Protein AF-A0A847ATD4-F1 (afdb_monomer_lite)

Sequence (66 aa):
MLCNECGKNEANVHVTYIINGKKTESHLCEECAKKNKSILNSSFSMENLFSAMLNNSFNNKTYLPA

Secondary structure (DSSP, 8-state):
-B-TTTSSSB--EEEEEEETTEEEEEEE-HHHHHHHHHHHHTT--HHHHHHHHHHHHH--------

pLDDT: mean 79.08, std 15.24, range [46.72, 96.44]

Foldseek 3Di:
DAFPPPRPDFFPDWDWDQDPNDIDIGGHDPVVVVVCVVVVVVPDDVVVVVVVVVCVVPPPPPPDDD

Structure (mmCIF, N/CA/C/O backbone):
data_AF-A0A847ATD4-F1
#
_entry.id   AF-A0A847ATD4-F1
#
loop_
_atom_site.group_PDB
_atom_site.id
_atom_site.type_symbol
_atom_site.label_atom_id
_atom_site.label_alt_id
_atom_site.label_comp_id
_atom_site.label_asym_id
_atom_site.label_entity_id
_atom_site.label_seq_id
_atom_site.pdbx_PDB_ins_code
_atom_site.Cartn_x
_atom_site.Cartn_y
_atom_site.Cartn_z
_atom_site.occupancy
_atom_site.B_iso_or_equiv
_atom_site.auth_seq_id
_atom_site.auth_comp_id
_atom_site.auth_asym_id
_atom_site.auth_atom_id
_atom_site.pdbx_PDB_model_num
ATOM 1 N N . MET A 1 1 ? -16.524 -1.531 1.932 1.00 84.00 1 MET A N 1
ATOM 2 C CA . MET A 1 1 ? -15.724 -2.752 1.640 1.00 84.00 1 MET A CA 1
ATOM 3 C C . MET A 1 1 ? -14.763 -2.945 2.800 1.00 84.00 1 MET A C 1
ATOM 5 O O . MET A 1 1 ? -14.281 -1.935 3.296 1.00 84.00 1 MET A O 1
ATOM 9 N N . LEU A 1 2 ? -14.507 -4.167 3.269 1.00 95.50 2 LEU A N 1
ATOM 10 C CA . LEU A 1 2 ? -13.573 -4.384 4.385 1.00 95.50 2 LEU A CA 1
ATOM 11 C C . LEU A 1 2 ? -12.117 -4.369 3.902 1.00 95.50 2 LEU A C 1
ATOM 13 O O . LEU A 1 2 ? -11.838 -4.681 2.750 1.00 95.50 2 LEU A O 1
ATOM 17 N N . CYS A 1 3 ? -11.203 -3.990 4.792 1.00 95.50 3 CYS A N 1
ATOM 18 C CA . CYS A 1 3 ? -9.761 -3.981 4.558 1.00 95.50 3 CYS A CA 1
ATOM 19 C C . CYS A 1 3 ? -9.259 -5.361 4.119 1.00 95.50 3 CYS A C 1
ATOM 21 O O . CYS A 1 3 ? -9.460 -6.341 4.836 1.00 95.50 3 CYS A O 1
ATOM 23 N N . ASN A 1 4 ? -8.528 -5.415 3.005 1.00 93.50 4 ASN A N 1
ATOM 24 C CA . ASN A 1 4 ? -7.963 -6.649 2.454 1.00 93.50 4 ASN A CA 1
ATOM 25 C C . ASN A 1 4 ? -6.925 -7.309 3.379 1.00 93.50 4 ASN A C 1
ATOM 27 O O . ASN A 1 4 ? -6.657 -8.497 3.242 1.00 93.50 4 ASN A O 1
ATOM 31 N N . GLU A 1 5 ? -6.325 -6.551 4.301 1.00 92.62 5 GLU A N 1
ATOM 32 C CA . GLU A 1 5 ? -5.283 -7.049 5.205 1.00 92.62 5 GLU A CA 1
ATOM 33 C C . GLU A 1 5 ? -5.849 -7.527 6.546 1.00 92.62 5 GLU A C 1
ATOM 35 O O . GLU A 1 5 ? -5.520 -8.619 7.000 1.00 92.62 5 GLU A O 1
ATOM 40 N N . CYS A 1 6 ? -6.704 -6.729 7.195 1.00 94.25 6 CYS A N 1
ATOM 41 C CA . CYS A 1 6 ? -7.210 -7.066 8.528 1.00 94.25 6 CYS A CA 1
ATOM 42 C C . CYS A 1 6 ? -8.644 -7.599 8.548 1.00 94.25 6 CYS A C 1
ATOM 44 O O . CYS A 1 6 ? -9.040 -8.177 9.556 1.00 94.25 6 CYS A O 1
ATOM 46 N N . GLY A 1 7 ? -9.441 -7.363 7.500 1.00 95.31 7 GLY A N 1
ATOM 47 C CA . GLY A 1 7 ? -10.842 -7.786 7.411 1.00 95.31 7 GLY A CA 1
ATOM 48 C C . GLY A 1 7 ? -11.788 -7.179 8.456 1.00 95.31 7 GLY A C 1
ATOM 49 O O . GLY A 1 7 ? -12.929 -7.609 8.548 1.00 95.31 7 GLY A O 1
ATOM 50 N N . LYS A 1 8 ? -11.333 -6.212 9.265 1.00 95.19 8 LYS A N 1
ATOM 51 C CA . LYS A 1 8 ? -12.093 -5.666 10.409 1.00 95.19 8 LYS A CA 1
ATOM 52 C C . LYS A 1 8 ? -12.673 -4.282 10.148 1.00 95.19 8 LYS A C 1
ATOM 54 O O . LYS A 1 8 ? -13.815 -4.018 10.495 1.00 95.19 8 LYS A O 1
ATOM 59 N N . ASN A 1 9 ? -11.869 -3.411 9.547 1.00 95.81 9 ASN A N 1
ATOM 60 C CA . ASN A 1 9 ? -12.205 -2.006 9.331 1.00 95.81 9 ASN A CA 1
ATOM 61 C C . ASN A 1 9 ? -12.581 -1.769 7.869 1.00 95.81 9 ASN A C 1
ATOM 63 O O . ASN A 1 9 ? -12.146 -2.515 6.987 1.00 95.81 9 ASN A O 1
ATOM 67 N N . GLU A 1 10 ? -13.320 -0.696 7.596 1.00 96.44 10 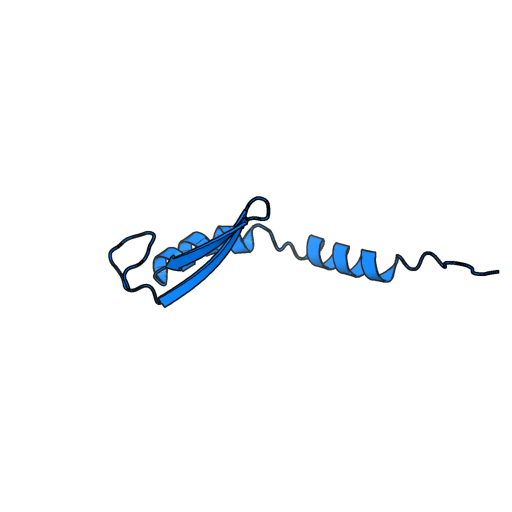GLU A N 1
ATOM 68 C CA . GLU A 1 10 ? -13.583 -0.275 6.222 1.00 96.44 10 GLU A CA 1
ATOM 69 C C . GLU A 1 10 ? -12.296 0.136 5.498 1.00 96.44 10 GLU A C 1
ATOM 71 O O . GLU A 1 10 ? -11.393 0.767 6.059 1.00 96.44 10 GLU A O 1
ATOM 76 N N . ALA A 1 11 ? -12.206 -0.263 4.234 1.00 95.69 11 ALA A N 1
ATOM 77 C CA . ALA A 1 11 ? -11.109 0.090 3.362 1.00 95.69 11 ALA A CA 1
ATOM 78 C C . ALA A 1 11 ? -11.326 1.493 2.784 1.00 95.69 11 ALA A C 1
ATOM 80 O O . ALA A 1 11 ? -12.195 1.693 1.938 1.00 95.69 11 ALA A O 1
ATOM 81 N N . ASN A 1 12 ? -10.503 2.438 3.234 1.00 94.31 12 ASN A N 1
ATOM 82 C CA . ASN A 1 12 ? -10.558 3.853 2.850 1.00 94.31 12 ASN A CA 1
ATOM 83 C C . ASN A 1 12 ? -9.283 4.318 2.131 1.00 94.31 12 ASN A C 1
ATOM 85 O O . ASN A 1 12 ? -9.175 5.474 1.731 1.00 94.31 12 ASN A O 1
ATOM 89 N N . VAL A 1 13 ? -8.304 3.426 1.966 1.00 91.19 13 VAL A N 1
ATOM 90 C CA . VAL A 1 13 ? -7.032 3.704 1.303 1.00 91.19 13 VAL A CA 1
ATOM 91 C C . VAL A 1 13 ? -6.851 2.735 0.142 1.00 91.19 13 VAL A C 1
ATOM 93 O O . VAL A 1 13 ? -6.902 1.520 0.323 1.00 91.19 13 VAL A O 1
ATOM 96 N N . HIS A 1 14 ? -6.613 3.274 -1.051 1.00 91.56 14 HIS A N 1
ATOM 97 C CA . HIS A 1 14 ? -6.252 2.495 -2.231 1.00 91.56 14 HIS A CA 1
ATOM 98 C C . HIS A 1 14 ? -4.732 2.481 -2.390 1.00 91.56 14 HIS A C 1
ATOM 100 O O . HIS A 1 14 ? -4.100 3.539 -2.396 1.00 91.56 14 HIS A O 1
ATOM 106 N N . VAL A 1 15 ? -4.147 1.291 -2.515 1.00 86.94 15 VAL A N 1
ATOM 107 C CA . VAL A 1 15 ? -2.708 1.129 -2.720 1.00 86.94 15 VAL A CA 1
ATOM 108 C C . VAL A 1 15 ? -2.440 0.321 -3.977 1.00 86.94 15 VAL A C 1
ATOM 110 O O . VAL A 1 15 ? -3.081 -0.694 -4.237 1.00 86.94 15 VAL A O 1
ATOM 113 N N . THR A 1 16 ? -1.458 0.771 -4.750 1.00 88.62 16 THR A N 1
ATOM 114 C CA . THR A 1 16 ? -0.996 0.100 -5.960 1.00 88.62 16 THR A CA 1
ATOM 115 C C . THR A 1 16 ? 0.489 -0.194 -5.829 1.00 88.62 16 THR A C 1
ATOM 117 O O . THR A 1 16 ? 1.280 0.704 -5.551 1.00 88.62 16 THR A O 1
ATOM 120 N N . TYR A 1 17 ? 0.867 -1.442 -6.079 1.00 83.75 17 TYR A N 1
ATOM 121 C CA . TYR A 1 17 ? 2.251 -1.895 -6.084 1.00 83.75 17 TYR A CA 1
ATOM 122 C C . TYR A 1 17 ? 2.600 -2.463 -7.456 1.00 83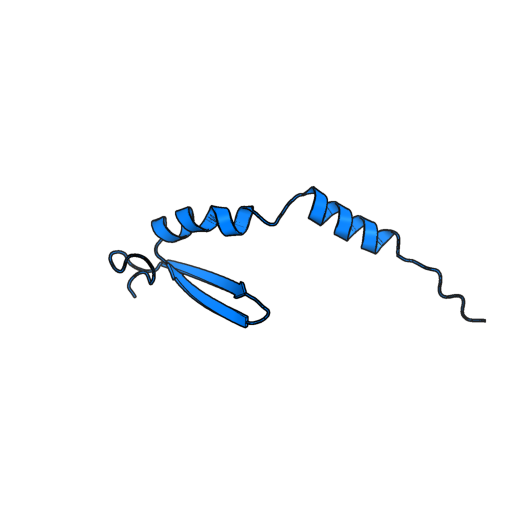.75 17 TYR A C 1
ATOM 124 O O . TYR A 1 17 ? 1.752 -3.060 -8.120 1.00 83.75 17 TYR A O 1
ATOM 132 N N . ILE A 1 18 ? 3.853 -2.305 -7.875 1.00 83.56 18 ILE A N 1
ATOM 133 C CA . ILE A 1 18 ? 4.385 -2.939 -9.083 1.00 83.56 18 ILE A CA 1
ATOM 134 C C . ILE A 1 18 ? 5.491 -3.890 -8.641 1.00 83.56 18 ILE A C 1
ATOM 136 O O . ILE A 1 18 ? 6.540 -3.450 -8.182 1.00 83.56 18 ILE A O 1
ATOM 140 N N . ILE A 1 19 ? 5.247 -5.194 -8.762 1.00 81.12 19 ILE A N 1
ATOM 141 C CA . ILE A 1 19 ? 6.201 -6.242 -8.386 1.00 81.12 19 ILE A CA 1
ATOM 142 C C . ILE A 1 19 ? 6.536 -7.025 -9.653 1.00 81.12 19 ILE A C 1
ATOM 144 O O . ILE A 1 19 ? 5.644 -7.589 -10.284 1.00 81.12 19 ILE A O 1
ATOM 148 N N . ASN A 1 20 ? 7.812 -7.034 -10.053 1.00 86.00 20 ASN A N 1
ATOM 149 C CA . ASN A 1 20 ? 8.292 -7.686 -11.282 1.00 86.00 20 ASN A CA 1
ATOM 150 C C . ASN A 1 20 ? 7.516 -7.260 -12.543 1.00 86.00 20 ASN A C 1
ATOM 152 O O . ASN A 1 20 ? 7.138 -8.086 -13.369 1.00 86.00 20 ASN A O 1
ATOM 156 N N . GLY A 1 21 ? 7.209 -5.964 -12.657 1.00 88.69 21 GLY A N 1
ATOM 157 C CA . GLY A 1 21 ? 6.434 -5.413 -13.774 1.00 88.69 21 GLY A CA 1
ATOM 158 C C . GLY A 1 21 ? 4.932 -5.718 -13.728 1.00 88.69 21 GLY A C 1
ATOM 159 O O . GLY A 1 21 ? 4.187 -5.217 -14.566 1.00 88.69 21 GLY A O 1
ATOM 160 N N . LYS A 1 22 ? 4.454 -6.482 -12.740 1.00 89.19 22 LYS A N 1
ATOM 161 C CA . LYS A 1 22 ? 3.030 -6.750 -12.545 1.00 89.19 22 LYS A CA 1
ATOM 162 C C . LYS A 1 22 ? 2.428 -5.753 -11.560 1.00 89.19 22 LYS A C 1
ATOM 164 O O . LYS A 1 22 ? 2.878 -5.648 -10.419 1.00 89.19 22 LYS A O 1
ATOM 169 N N . LYS A 1 23 ? 1.395 -5.038 -12.009 1.00 89.50 23 LYS A N 1
ATOM 170 C CA . LYS A 1 23 ? 0.591 -4.133 -11.181 1.00 89.50 23 LYS A CA 1
ATOM 171 C C . LYS A 1 23 ? -0.365 -4.946 -10.301 1.00 89.50 23 LYS A C 1
ATOM 173 O O . LYS A 1 23 ? -1.098 -5.790 -10.813 1.00 89.50 23 LYS A O 1
ATOM 178 N N . THR A 1 24 ? -0.378 -4.654 -9.007 1.00 89.50 24 THR A N 1
ATOM 179 C CA . THR A 1 24 ? -1.283 -5.239 -8.012 1.00 89.50 24 THR A CA 1
ATOM 180 C C . THR A 1 24 ? -1.942 -4.118 -7.222 1.00 89.50 24 THR A C 1
ATOM 182 O O . THR A 1 24 ? -1.264 -3.197 -6.766 1.00 89.50 24 THR A O 1
ATOM 185 N N . GLU A 1 25 ? -3.255 -4.200 -7.048 1.00 91.19 25 GLU A N 1
ATOM 186 C CA . GLU A 1 25 ? -4.065 -3.206 -6.340 1.00 91.19 25 GLU A CA 1
ATOM 187 C C . GLU A 1 25 ? -4.635 -3.809 -5.052 1.00 91.19 25 GLU A C 1
ATOM 189 O O . GLU A 1 25 ? -4.988 -4.989 -5.008 1.00 91.19 25 GLU A O 1
ATOM 194 N N . SER A 1 26 ? -4.690 -3.013 -3.985 1.00 90.69 26 SER A N 1
ATOM 195 C CA . SER A 1 26 ? -5.209 -3.425 -2.682 1.00 90.69 26 SER A CA 1
ATOM 196 C C . SER A 1 26 ? -5.979 -2.295 -2.005 1.00 90.69 26 SER A C 1
ATOM 198 O O . SER A 1 26 ? -5.609 -1.123 -2.102 1.00 90.69 26 SER A O 1
ATOM 200 N N . HIS A 1 27 ? -7.039 -2.662 -1.286 1.00 94.50 27 HIS A N 1
ATOM 201 C CA . HIS A 1 27 ? -7.880 -1.749 -0.521 1.00 94.50 27 HIS A CA 1
ATOM 202 C C . HIS A 1 27 ? -7.640 -1.975 0.971 1.00 94.50 27 HIS A C 1
ATOM 204 O O . HIS A 1 27 ? -7.974 -3.025 1.520 1.00 94.50 27 HIS A O 1
ATOM 210 N N . LEU A 1 28 ? -7.047 -0.990 1.637 1.00 93.75 28 LEU A N 1
ATOM 211 C CA . LEU A 1 28 ? -6.649 -1.071 3.038 1.00 93.75 28 LEU A CA 1
ATOM 212 C C . LEU A 1 28 ? -7.417 -0.061 3.893 1.00 93.75 28 LEU A C 1
ATOM 214 O O . LEU A 1 28 ? -7.856 0.988 3.420 1.00 93.75 28 LEU A O 1
ATOM 218 N N . CYS A 1 29 ? -7.564 -0.362 5.181 1.00 95.44 29 CYS A N 1
ATOM 219 C CA . CYS A 1 29 ? -7.947 0.645 6.166 1.00 95.44 29 CYS A CA 1
ATOM 220 C C . CYS A 1 29 ? -6.754 1.554 6.496 1.00 95.44 29 CYS A C 1
ATOM 222 O O . CYS A 1 29 ? -5.601 1.230 6.200 1.00 95.44 29 CYS A O 1
ATOM 224 N N . GLU A 1 30 ? -7.025 2.686 7.143 1.00 91.50 30 GLU A N 1
ATOM 225 C CA . GLU A 1 30 ? -6.005 3.691 7.458 1.00 91.50 30 GLU A CA 1
ATOM 226 C C . GLU A 1 30 ? -4.849 3.132 8.309 1.00 91.50 30 GLU A C 1
ATOM 228 O O . GLU A 1 30 ? -3.681 3.436 8.058 1.00 91.50 30 GLU A O 1
ATOM 233 N N . GLU A 1 31 ? -5.152 2.267 9.281 1.00 92.31 31 GLU A N 1
ATOM 234 C CA . GLU A 1 31 ? -4.141 1.655 10.150 1.00 92.31 31 GLU A CA 1
ATOM 235 C C . GLU A 1 31 ? -3.213 0.696 9.394 1.00 92.31 31 GLU A C 1
ATOM 237 O O . GLU A 1 31 ? -1.990 0.772 9.527 1.00 92.31 31 GLU A O 1
ATOM 242 N N . CYS A 1 32 ? -3.781 -0.186 8.569 1.00 91.94 32 CYS A N 1
ATOM 243 C CA . CYS A 1 32 ? -3.018 -1.114 7.733 1.00 91.94 32 CYS A CA 1
ATOM 244 C C . CYS A 1 32 ? -2.171 -0.360 6.699 1.00 91.94 32 CYS A C 1
ATOM 246 O O . CYS A 1 32 ? -0.985 -0.646 6.531 1.00 91.94 32 CYS A O 1
ATOM 248 N N . ALA A 1 33 ? -2.720 0.686 6.077 1.00 89.75 33 ALA A N 1
ATOM 249 C CA . ALA A 1 33 ? -1.967 1.533 5.157 1.00 89.75 33 ALA A CA 1
ATOM 250 C C . ALA A 1 33 ? -0.772 2.229 5.836 1.00 89.75 33 ALA A C 1
ATOM 252 O O . ALA A 1 33 ? 0.315 2.298 5.261 1.00 89.75 33 ALA A O 1
ATOM 253 N N . LYS A 1 34 ? -0.932 2.707 7.078 1.00 86.69 34 LYS A N 1
ATOM 254 C CA . LYS A 1 34 ? 0.158 3.316 7.863 1.00 86.69 34 LYS A CA 1
ATOM 255 C C . LYS A 1 34 ? 1.278 2.324 8.186 1.00 86.69 34 LYS A C 1
ATOM 257 O O . LYS A 1 34 ? 2.439 2.715 8.133 1.00 86.69 34 LYS A O 1
ATOM 262 N N . LYS A 1 35 ? 0.966 1.053 8.455 1.00 83.81 35 LYS A N 1
ATOM 263 C CA . LYS A 1 35 ? 1.986 0.001 8.641 1.00 83.81 35 LYS A CA 1
ATOM 264 C C . LYS A 1 35 ? 2.750 -0.290 7.348 1.00 83.81 35 LYS A C 1
ATOM 266 O O . LYS A 1 35 ? 3.968 -0.440 7.372 1.00 83.81 35 LYS A O 1
ATOM 271 N N . ASN A 1 36 ? 2.051 -0.288 6.214 1.00 72.06 36 ASN A N 1
ATOM 272 C CA . ASN A 1 36 ? 2.652 -0.517 4.900 1.00 72.06 36 ASN A CA 1
ATOM 273 C C . ASN A 1 36 ? 3.421 0.698 4.341 1.00 72.06 36 ASN A C 1
ATOM 275 O O . ASN A 1 36 ? 4.191 0.538 3.393 1.00 72.06 36 ASN A O 1
ATOM 279 N N . LYS A 1 37 ? 3.284 1.903 4.922 1.00 63.66 37 LYS A N 1
ATOM 280 C CA . LYS A 1 37 ? 4.041 3.103 4.500 1.00 63.66 37 LYS A CA 1
ATOM 281 C C . LYS A 1 37 ? 5.557 2.923 4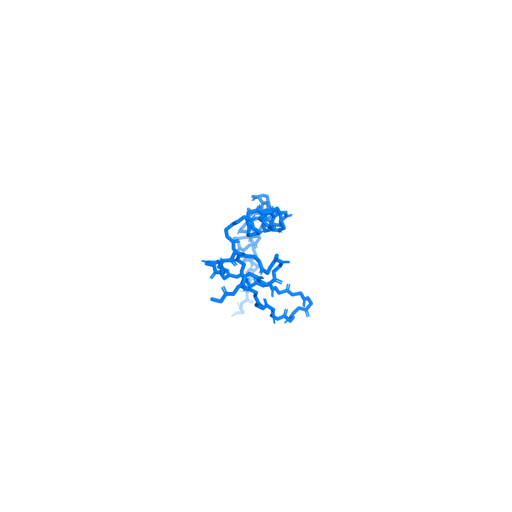.556 1.00 63.66 37 LYS A C 1
ATOM 283 O O . LYS A 1 37 ? 6.243 3.543 3.749 1.00 63.66 37 LYS A O 1
ATOM 288 N N . SER A 1 38 ? 6.090 2.079 5.441 1.00 56.72 38 SER A N 1
ATOM 289 C CA . SER A 1 38 ? 7.535 1.811 5.461 1.00 56.72 38 SER A CA 1
ATOM 290 C C . SER A 1 38 ? 8.035 1.250 4.128 1.00 56.72 38 SER A C 1
ATOM 292 O O . SER A 1 38 ? 9.100 1.646 3.678 1.00 56.72 38 SER A O 1
ATOM 294 N N . ILE A 1 39 ? 7.235 0.433 3.434 1.00 57.12 39 ILE A N 1
ATOM 295 C CA . ILE A 1 39 ? 7.592 -0.136 2.124 1.00 57.12 39 ILE A CA 1
ATOM 296 C C . ILE A 1 39 ? 7.640 0.958 1.042 1.00 57.12 39 ILE A C 1
ATOM 298 O O . ILE A 1 39 ? 8.492 0.916 0.160 1.00 57.12 39 ILE A O 1
ATOM 302 N N . LEU A 1 40 ? 6.772 1.975 1.133 1.00 57.41 40 LEU A N 1
ATOM 303 C CA . LEU A 1 40 ? 6.775 3.130 0.224 1.00 57.41 40 LEU A CA 1
ATOM 304 C C . LEU A 1 40 ? 7.930 4.104 0.512 1.00 57.41 40 LEU A C 1
ATOM 306 O O . LEU A 1 40 ? 8.461 4.715 -0.411 1.00 57.41 40 LEU A O 1
ATOM 310 N N . ASN A 1 41 ? 8.350 4.223 1.773 1.00 54.31 41 ASN A N 1
ATOM 311 C CA . ASN A 1 41 ? 9.472 5.076 2.172 1.00 54.31 41 ASN A CA 1
ATOM 312 C C . ASN A 1 41 ? 10.845 4.435 1.905 1.00 54.31 41 ASN A C 1
ATOM 314 O O . ASN A 1 41 ? 11.832 5.152 1.780 1.00 54.31 41 ASN A O 1
ATOM 318 N N . SER A 1 42 ? 10.935 3.106 1.800 1.00 54.75 42 SER A N 1
ATOM 319 C CA . SER A 1 42 ? 12.220 2.404 1.668 1.00 54.75 42 SER A CA 1
ATOM 320 C C . SER A 1 42 ? 12.915 2.554 0.310 1.00 54.75 42 SER A C 1
ATOM 322 O O . SER A 1 42 ? 14.048 2.099 0.186 1.00 54.75 42 SER A O 1
ATOM 324 N N . SER A 1 43 ? 12.296 3.178 -0.701 1.00 54.97 43 SER A N 1
ATOM 325 C CA . SER A 1 43 ? 12.884 3.243 -2.052 1.00 54.97 43 SER A CA 1
ATOM 326 C C . SER A 1 43 ? 13.014 4.644 -2.660 1.00 54.97 43 SER A C 1
ATOM 328 O O . SER A 1 43 ? 13.560 4.764 -3.757 1.00 54.97 43 SER A O 1
ATOM 330 N N . PHE A 1 44 ? 12.570 5.702 -1.976 1.00 60.31 44 PHE A N 1
ATOM 331 C CA . PHE A 1 44 ? 12.737 7.085 -2.442 1.00 60.31 44 PHE A CA 1
ATOM 332 C C . PHE A 1 44 ? 13.822 7.786 -1.617 1.00 60.31 44 PHE A C 1
ATOM 334 O O . PHE A 1 44 ? 13.553 8.605 -0.745 1.00 60.31 44 PHE A O 1
ATOM 341 N N . SER A 1 45 ? 15.074 7.402 -1.861 1.00 71.50 45 SER A N 1
ATOM 342 C CA . SER A 1 45 ? 16.228 8.132 -1.334 1.00 71.50 45 SER A CA 1
ATOM 343 C C . SER A 1 45 ? 16.394 9.427 -2.141 1.00 71.50 45 SER A C 1
ATOM 345 O O . SER A 1 45 ? 16.309 9.420 -3.374 1.00 71.50 45 SER A O 1
ATOM 347 N N . MET A 1 46 ? 16.593 10.552 -1.449 1.00 73.62 46 MET A N 1
ATOM 348 C CA . MET A 1 46 ? 16.803 11.856 -2.092 1.00 73.62 46 MET A CA 1
ATOM 349 C C . MET A 1 46 ? 18.064 11.841 -2.959 1.00 73.62 46 MET A C 1
ATOM 351 O O . MET A 1 46 ? 18.122 12.507 -3.988 1.00 73.62 46 MET A O 1
ATOM 355 N N . GLU A 1 47 ? 19.037 11.017 -2.583 1.00 77.56 47 GLU A N 1
ATOM 356 C CA . GLU A 1 47 ? 20.250 10.740 -3.339 1.00 77.56 47 GLU A CA 1
ATOM 357 C C . GLU A 1 47 ? 19.915 10.065 -4.676 1.00 77.56 47 GLU A C 1
ATOM 359 O O . GLU A 1 47 ? 20.366 10.535 -5.716 1.00 77.56 47 GLU A O 1
ATOM 364 N N . ASN A 1 48 ? 19.049 9.044 -4.686 1.00 77.12 48 ASN A N 1
ATOM 365 C CA . ASN A 1 48 ? 18.612 8.386 -5.925 1.00 77.12 48 ASN A CA 1
ATOM 366 C C . ASN A 1 48 ? 17.847 9.345 -6.851 1.00 77.12 48 ASN A C 1
ATOM 368 O O . ASN A 1 48 ? 18.049 9.323 -8.068 1.00 77.12 48 ASN A O 1
ATOM 372 N N . LEU A 1 49 ? 17.001 10.212 -6.285 1.00 82.06 49 LEU A N 1
ATOM 373 C CA . LEU A 1 49 ? 16.294 11.246 -7.045 1.00 82.06 49 LEU A CA 1
ATOM 374 C C . LEU A 1 49 ? 17.274 12.265 -7.648 1.00 82.06 49 LEU A C 1
ATOM 376 O O . LEU A 1 49 ? 17.190 12.589 -8.834 1.00 82.06 49 LEU A O 1
ATOM 380 N N . PHE A 1 50 ? 18.226 12.745 -6.847 1.00 82.44 50 PHE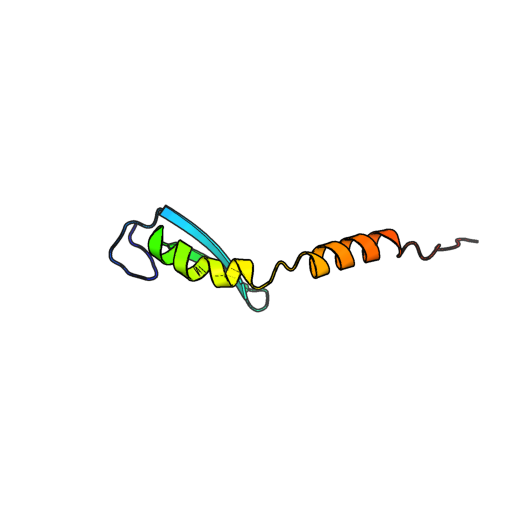 A N 1
ATOM 381 C CA . PHE A 1 50 ? 19.222 13.718 -7.280 1.00 82.44 50 PHE A CA 1
ATOM 382 C C . PHE A 1 50 ? 20.160 13.133 -8.342 1.00 82.44 50 PHE A C 1
ATOM 384 O O . PHE A 1 50 ? 20.380 13.759 -9.378 1.00 82.44 50 PHE A O 1
ATOM 391 N N . SER A 1 51 ? 20.640 11.901 -8.160 1.00 83.38 51 SER A N 1
ATOM 392 C CA . SER A 1 51 ? 21.453 11.194 -9.153 1.00 83.38 51 SER A CA 1
ATOM 393 C C . SER A 1 51 ? 20.711 10.992 -10.477 1.00 83.38 51 SER A C 1
ATOM 395 O O . SER A 1 51 ? 21.303 11.196 -11.535 1.00 83.38 51 SER A O 1
ATOM 397 N N . ALA A 1 52 ? 19.417 10.654 -10.455 1.00 79.56 52 ALA A N 1
ATOM 398 C CA . ALA A 1 52 ? 18.612 10.528 -11.673 1.00 79.56 52 ALA A CA 1
ATOM 399 C C . ALA A 1 52 ? 18.425 11.872 -12.407 1.00 79.56 52 ALA A C 1
ATOM 401 O O . ALA A 1 52 ? 18.434 11.917 -13.641 1.00 79.56 52 ALA A O 1
ATOM 402 N N . MET A 1 53 ? 18.290 12.975 -11.665 1.00 84.94 53 MET A N 1
ATOM 403 C CA . MET A 1 53 ? 18.176 14.322 -12.229 1.00 84.94 53 MET A CA 1
ATOM 404 C C . MET A 1 53 ? 19.505 14.812 -12.824 1.00 84.94 53 MET A C 1
ATOM 406 O O . MET A 1 53 ? 19.528 15.295 -13.957 1.00 84.94 53 MET A O 1
ATOM 410 N N . LEU A 1 54 ? 20.624 14.635 -12.113 1.00 85.62 54 LEU A N 1
ATOM 411 C CA . LEU A 1 54 ? 21.954 14.978 -12.627 1.00 85.62 54 LEU A CA 1
ATOM 412 C C . LEU A 1 54 ? 22.310 14.141 -13.861 1.00 85.62 54 LEU A C 1
ATOM 414 O O . LEU A 1 54 ? 22.770 14.692 -14.858 1.00 85.62 54 LEU A O 1
ATOM 418 N N . ASN A 1 55 ? 22.032 12.834 -13.848 1.00 76.12 55 ASN A N 1
ATOM 419 C CA . ASN A 1 55 ? 22.291 11.969 -15.000 1.00 76.12 55 ASN A CA 1
ATOM 420 C C . ASN A 1 55 ? 21.511 12.395 -16.253 1.00 76.12 55 ASN A C 1
ATOM 422 O O . ASN A 1 55 ? 22.034 12.243 -17.354 1.00 76.12 55 ASN A O 1
ATOM 426 N N . ASN A 1 56 ? 20.303 12.954 -16.116 1.00 72.50 56 ASN A N 1
ATOM 427 C CA . ASN A 1 56 ? 19.570 13.531 -17.249 1.00 72.50 56 ASN A CA 1
ATOM 428 C C . ASN A 1 56 ? 20.157 14.873 -17.718 1.00 72.50 56 ASN A C 1
ATOM 430 O O . ASN A 1 56 ? 20.115 15.169 -18.906 1.00 72.50 56 ASN A O 1
ATOM 434 N N . SER A 1 57 ? 20.739 15.663 -16.812 1.00 69.00 57 SER A N 1
ATOM 435 C CA . SER A 1 57 ? 21.370 16.950 -17.142 1.00 69.00 57 SER A CA 1
ATOM 436 C C . SER A 1 57 ? 22.716 16.787 -17.871 1.00 69.00 57 SER A C 1
ATOM 438 O O . SER A 1 57 ? 23.040 17.557 -18.775 1.00 69.00 57 SER A O 1
ATOM 440 N N . PHE A 1 58 ? 23.499 15.758 -17.523 1.00 67.31 58 PHE A N 1
ATOM 441 C CA . PHE A 1 58 ? 24.854 15.552 -18.058 1.00 67.31 58 PHE A CA 1
ATOM 442 C C . PHE A 1 58 ? 24.950 14.548 -19.219 1.00 67.31 58 PHE A C 1
ATOM 444 O O . PHE A 1 58 ? 26.006 14.451 -19.840 1.00 67.31 58 PHE A O 1
ATOM 451 N N . ASN A 1 59 ? 23.871 13.837 -19.574 1.00 58.41 59 ASN A N 1
ATOM 452 C CA . ASN A 1 59 ? 23.837 12.955 -20.753 1.00 58.41 59 ASN A CA 1
ATOM 453 C C . ASN A 1 59 ? 23.496 13.677 -22.069 1.00 58.41 59 ASN A C 1
ATOM 455 O O . ASN A 1 59 ? 23.037 13.050 -23.021 1.00 58.41 59 ASN A O 1
ATOM 459 N N . ASN A 1 60 ? 23.830 14.962 -22.190 1.00 56.94 60 ASN A N 1
ATOM 460 C CA . ASN A 1 60 ? 24.041 15.569 -23.501 1.00 56.94 60 ASN A CA 1
ATOM 461 C C . ASN A 1 60 ? 25.403 15.106 -24.042 1.00 56.94 60 ASN A C 1
ATOM 463 O O . ASN A 1 60 ? 26.336 15.897 -24.173 1.00 56.94 60 ASN A O 1
ATOM 467 N N . LYS A 1 61 ? 25.536 13.810 -24.369 1.00 48.09 61 LYS A N 1
ATOM 468 C CA . LYS A 1 61 ? 26.511 13.429 -25.393 1.00 48.09 61 LYS A CA 1
ATOM 469 C C . LYS A 1 61 ? 26.043 14.142 -26.648 1.00 48.09 61 LYS A C 1
ATOM 471 O O . LYS A 1 61 ? 25.026 13.773 -27.221 1.00 48.09 61 LYS A O 1
ATOM 476 N N . THR A 1 62 ? 26.755 15.199 -27.010 1.00 56.66 62 THR A N 1
ATOM 477 C CA . THR A 1 62 ? 26.637 15.880 -28.291 1.00 56.66 62 THR A CA 1
ATOM 478 C C . THR A 1 62 ? 26.691 14.830 -29.390 1.00 56.66 62 THR A C 1
ATOM 480 O O . THR A 1 62 ? 27.764 14.346 -29.753 1.00 56.66 62 THR A O 1
ATOM 483 N N . TYR A 1 63 ? 25.526 14.440 -29.895 1.00 53.97 63 TYR A N 1
ATOM 484 C CA . TYR A 1 63 ? 25.425 13.845 -31.212 1.00 53.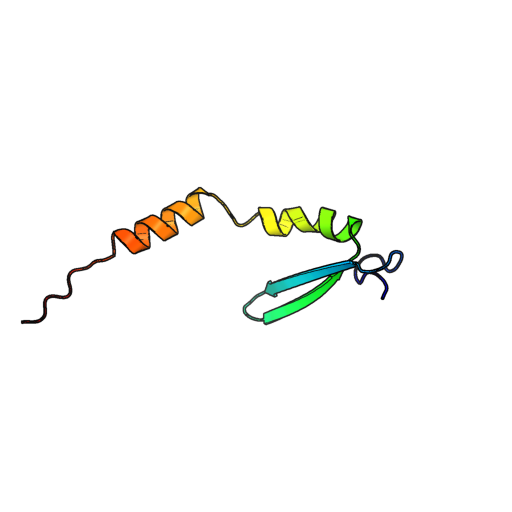97 63 TYR A CA 1
ATOM 485 C C . TYR A 1 63 ? 25.868 14.962 -32.159 1.00 53.97 63 TYR A C 1
ATOM 487 O O . TYR A 1 63 ? 25.149 15.945 -32.322 1.00 53.97 63 TYR A O 1
ATOM 495 N N . LEU A 1 64 ? 27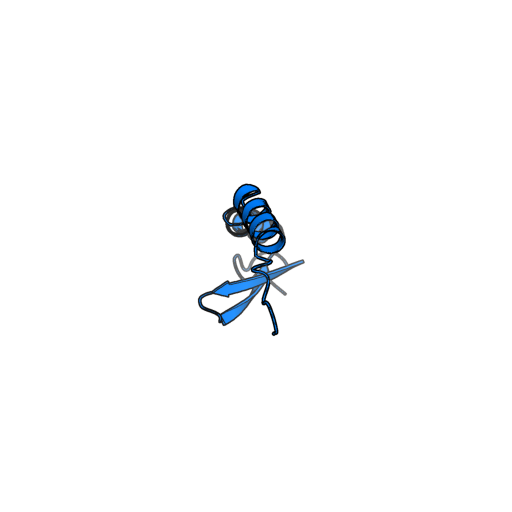.092 14.872 -32.681 1.00 56.75 64 LEU A N 1
ATOM 496 C CA . LEU A 1 64 ? 27.482 15.610 -33.877 1.00 56.75 64 LEU A CA 1
ATOM 497 C C . LEU A 1 64 ? 26.787 14.921 -35.058 1.00 56.75 64 LEU A C 1
ATOM 499 O O . LEU A 1 64 ? 27.176 13.797 -35.386 1.00 56.75 64 LEU A O 1
ATOM 503 N N . PRO A 1 65 ? 25.790 15.531 -35.716 1.00 48.31 65 PRO A N 1
ATOM 504 C CA . PRO A 1 65 ? 25.623 15.302 -37.136 1.00 48.31 65 PRO A CA 1
ATOM 505 C C . PRO A 1 65 ? 26.703 16.092 -37.897 1.00 48.31 65 PRO A C 1
ATOM 507 O O . PRO A 1 65 ? 27.144 17.149 -37.440 1.00 48.31 65 PRO A O 1
ATOM 510 N N . ALA A 1 66 ? 27.152 15.507 -39.008 1.00 46.72 66 ALA A N 1
ATOM 511 C CA . ALA A 1 66 ? 28.098 16.079 -39.965 1.00 46.72 66 ALA A CA 1
ATOM 512 C C . ALA A 1 66 ? 27.608 17.397 -40.585 1.00 46.72 66 ALA A C 1
ATOM 514 O O . ALA A 1 66 ? 26.372 17.573 -40.691 1.00 46.72 66 ALA A O 1
#

Radius of gyration: 19.35 Å; chains: 1; bounding box: 44×25×50 Å